Protein AF-A0A3P7K0Z0-F1 (afdb_monomer_lite)

Foldseek 3Di:
DPQAFDPWDWDDDPQKIKTAWGDSVPDTDRDIDIDRHDD

Secondary structure (DSSP, 8-state):
--S--BS-EEEEETTEEEEE--B-SSSB---EEEEE---

Sequence (39 aa):
MGTRRLGVSVSVLNGCLYAVGGSDGQSPLNTVERSVARF

InterPro domains:
  IPR006652 Kelch repeat type 1 [PF01344] (4-34)
  IPR015915 Kelch-type beta-propeller [G3DSA:2.120.10.80] (1-36)
  IPR015915 Kelch-type beta-propeller [SSF117281] (1-34)

pLDDT: mean 95.72, std 4.98, range [71.62, 98.5]

Organism: Strongylus vulgaris (NCBI:txid40348)

Radius of gyration: 10.27 Å; chains: 1; bounding box: 26×15×27 Å

Structure (mmCIF, N/CA/C/O backbone):
data_AF-A0A3P7K0Z0-F1
#
_entry.id   AF-A0A3P7K0Z0-F1
#
loop_
_atom_site.group_PDB
_atom_site.id
_atom_site.type_symbol
_atom_site.label_atom_id
_atom_site.label_alt_id
_atom_site.label_comp_id
_atom_site.label_asym_id
_atom_site.label_entity_id
_atom_site.label_seq_id
_atom_site.pdbx_PDB_ins_code
_atom_site.Cartn_x
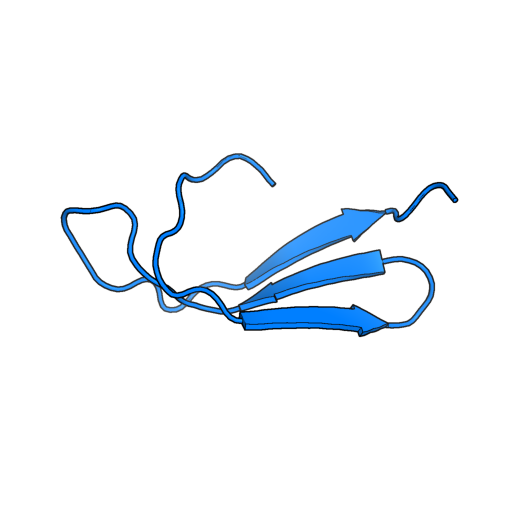_atom_site.Cartn_y
_atom_site.Cartn_z
_atom_site.occupancy
_atom_site.B_iso_or_equiv
_atom_site.auth_seq_id
_atom_site.auth_comp_id
_atom_site.auth_asym_id
_atom_site.auth_atom_id
_atom_site.pdbx_PDB_model_num
ATOM 1 N N . MET A 1 1 ? 1.145 9.214 2.854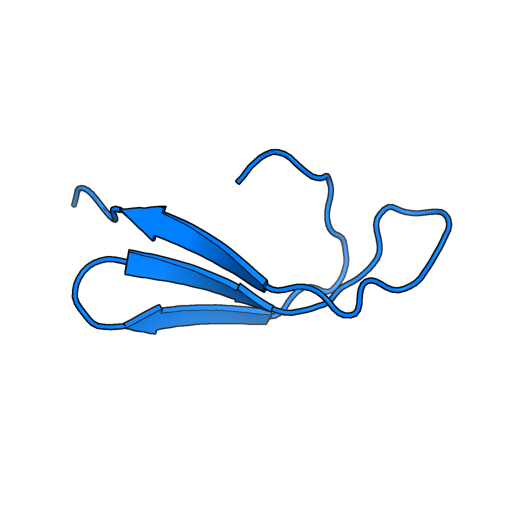 1.00 85.44 1 MET A N 1
ATOM 2 C CA . MET A 1 1 ? 0.676 8.767 1.529 1.00 85.44 1 MET A CA 1
ATOM 3 C C . MET A 1 1 ? 0.883 9.894 0.542 1.00 85.44 1 MET A C 1
ATOM 5 O O . MET A 1 1 ? 0.088 10.822 0.518 1.00 85.44 1 MET A O 1
ATOM 9 N N . GLY A 1 2 ? 1.995 9.846 -0.183 1.00 92.31 2 GLY A N 1
ATOM 10 C CA . GLY A 1 2 ? 2.383 10.860 -1.170 1.00 92.31 2 GLY A CA 1
ATOM 11 C C . GLY A 1 2 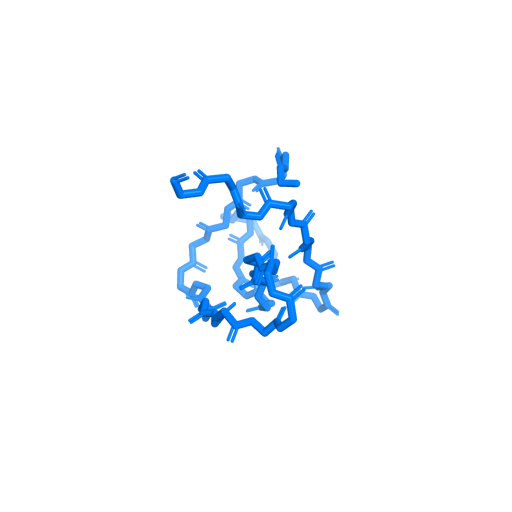? 3.176 10.297 -2.351 1.00 92.31 2 GLY A C 1
ATOM 12 O O . GLY A 1 2 ? 3.232 10.932 -3.398 1.00 92.31 2 GLY A O 1
ATOM 13 N N . THR A 1 3 ? 3.735 9.091 -2.223 1.00 95.56 3 THR A N 1
ATOM 14 C CA . THR A 1 3 ? 4.423 8.416 -3.330 1.00 95.56 3 THR A CA 1
ATOM 15 C C . THR A 1 3 ? 3.413 7.673 -4.197 1.00 95.56 3 THR A C 1
ATOM 17 O O . THR A 1 3 ? 2.524 6.991 -3.681 1.00 95.56 3 THR A O 1
ATOM 20 N N . ARG A 1 4 ? 3.563 7.760 -5.523 1.00 96.56 4 ARG A N 1
ATOM 21 C CA . ARG A 1 4 ? 2.831 6.895 -6.458 1.00 96.56 4 ARG A CA 1
ATOM 22 C C . ARG A 1 4 ? 3.247 5.443 -6.220 1.00 96.56 4 ARG A C 1
ATOM 24 O O . ARG A 1 4 ? 4.434 5.166 -6.104 1.00 96.56 4 ARG A O 1
ATOM 31 N N . ARG A 1 5 ? 2.282 4.522 -6.165 1.00 97.50 5 ARG A N 1
ATOM 32 C CA . ARG A 1 5 ? 2.549 3.087 -5.995 1.00 97.50 5 ARG A CA 1
ATOM 33 C C . ARG A 1 5 ? 1.653 2.247 -6.904 1.00 97.50 5 ARG A C 1
ATOM 35 O O . ARG A 1 5 ? 0.452 2.488 -6.973 1.00 97.50 5 ARG A O 1
ATOM 42 N N . LEU A 1 6 ? 2.235 1.254 -7.565 1.00 97.69 6 LEU A N 1
ATOM 43 C CA . LEU A 1 6 ? 1.582 0.222 -8.373 1.00 97.69 6 LEU A CA 1
ATOM 44 C C . LEU A 1 6 ? 1.822 -1.148 -7.729 1.00 97.69 6 LEU A C 1
ATOM 46 O O . LEU A 1 6 ? 2.893 -1.374 -7.164 1.00 97.69 6 LEU A O 1
ATOM 50 N N . GLY A 1 7 ? 0.838 -2.051 -7.801 1.00 97.69 7 GLY A N 1
ATOM 51 C CA . GLY A 1 7 ? 0.950 -3.403 -7.229 1.00 97.69 7 GLY A CA 1
ATOM 52 C C . GLY A 1 7 ? 1.205 -3.431 -5.714 1.00 97.69 7 GLY A C 1
ATOM 53 O O . GLY A 1 7 ? 1.838 -4.351 -5.210 1.00 97.69 7 GLY A O 1
ATOM 54 N N . V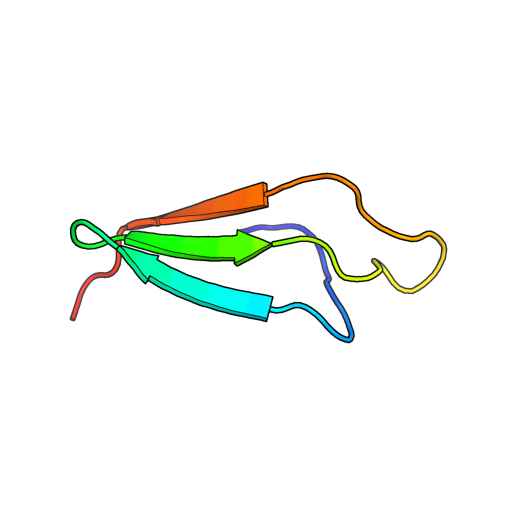AL A 1 8 ? 0.778 -2.390 -4.995 1.00 97.94 8 VAL A N 1
ATOM 55 C CA . VAL A 1 8 ? 0.993 -2.220 -3.551 1.00 97.94 8 VAL A CA 1
ATOM 56 C C . VAL A 1 8 ? -0.012 -3.038 -2.736 1.00 97.94 8 VAL A C 1
ATOM 58 O O . VAL A 1 8 ? -1.173 -3.153 -3.125 1.00 97.94 8 VAL A O 1
ATOM 61 N N . SER A 1 9 ? 0.413 -3.560 -1.582 1.00 98.12 9 SER A N 1
ATOM 62 C CA . SER A 1 9 ? -0.501 -4.162 -0.601 1.00 98.12 9 SER A CA 1
ATOM 63 C C . SER A 1 9 ? -0.997 -3.107 0.387 1.00 98.12 9 SER A C 1
ATOM 65 O O . SER A 1 9 ? -0.212 -2.266 0.839 1.00 98.12 9 SER A O 1
ATOM 67 N N . VAL A 1 10 ? -2.287 -3.150 0.731 1.00 97.19 10 VAL A N 1
ATOM 68 C CA . VAL A 1 10 ? -2.900 -2.228 1.694 1.00 97.19 10 VAL A CA 1
ATOM 69 C C . VAL A 1 10 ? -3.632 -2.964 2.810 1.00 97.19 10 VAL A C 1
ATOM 71 O O . VAL A 1 10 ? -4.385 -3.899 2.550 1.00 97.19 10 VAL A O 1
ATOM 74 N N . SER A 1 11 ? -3.439 -2.497 4.045 1.00 97.06 11 SER A N 1
ATOM 75 C CA . SER A 1 11 ? -4.094 -3.042 5.242 1.00 97.06 11 SER A CA 1
ATOM 76 C C . SER A 1 11 ? -4.453 -1.934 6.229 1.00 97.06 11 SER A C 1
ATOM 78 O O . SER A 1 11 ? -3.748 -0.926 6.329 1.00 97.06 11 SER A O 1
ATOM 80 N N . VAL A 1 12 ? -5.530 -2.136 6.991 1.00 96.88 12 VAL A N 1
ATOM 81 C CA . VAL A 1 12 ? -5.916 -1.259 8.105 1.00 96.88 12 VAL A CA 1
ATOM 82 C C . VAL A 1 12 ? -5.450 -1.876 9.420 1.00 96.88 12 VAL A C 1
ATOM 84 O O . VAL A 1 12 ? -5.727 -3.041 9.694 1.00 96.88 12 VAL A O 1
ATOM 87 N N . LEU A 1 13 ? -4.761 -1.087 10.243 1.00 96.38 13 LEU A N 1
ATOM 88 C CA . LEU A 1 13 ? -4.317 -1.483 11.579 1.00 96.38 13 LEU A CA 1
ATOM 89 C C . LEU A 1 13 ? -4.323 -0.260 12.501 1.00 96.38 13 LEU A C 1
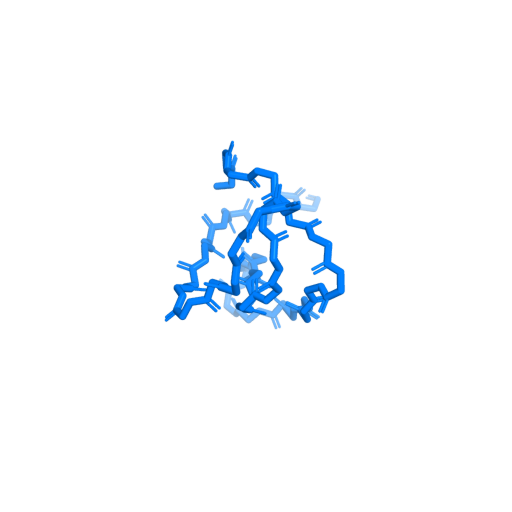ATOM 91 O O . LEU A 1 13 ? -3.819 0.794 12.122 1.00 96.38 13 LEU A O 1
ATOM 95 N N . ASN A 1 14 ? -4.880 -0.388 13.709 1.00 96.19 14 ASN A N 1
ATOM 96 C CA . ASN A 1 14 ? -4.899 0.677 14.726 1.00 96.19 14 ASN A CA 1
ATOM 97 C C . ASN A 1 14 ? -5.396 2.038 14.195 1.00 96.19 14 ASN A C 1
ATOM 99 O O . ASN A 1 14 ? -4.771 3.074 14.418 1.00 96.19 14 ASN A O 1
ATOM 103 N N . GLY A 1 15 ? -6.494 2.032 13.431 1.00 96.12 15 GLY A N 1
ATOM 104 C CA . GLY A 1 15 ? -7.070 3.256 12.861 1.00 96.12 15 GLY A CA 1
ATOM 105 C C . GLY A 1 15 ? -6.191 3.937 11.807 1.00 96.12 15 GLY A C 1
ATOM 106 O O . GLY A 1 15 ? -6.367 5.118 11.526 1.00 96.12 15 GLY A O 1
ATOM 107 N N . CYS A 1 16 ? -5.225 3.225 11.228 1.00 96.94 16 CYS A N 1
ATOM 108 C CA . CYS A 1 16 ? -4.361 3.733 10.171 1.00 96.94 16 CYS A CA 1
ATOM 109 C C . CYS A 1 16 ? -4.420 2.834 8.936 1.00 96.94 16 CYS A C 1
ATOM 111 O O . CYS A 1 16 ? -4.509 1.611 9.051 1.00 96.94 16 CYS A O 1
ATOM 113 N N . LEU A 1 17 ? -4.320 3.448 7.759 1.00 96.81 17 LEU A N 1
ATOM 114 C CA . LEU A 1 17 ? -4.137 2.756 6.491 1.00 96.81 17 LEU A CA 1
ATOM 115 C C . LEU A 1 17 ? -2.641 2.661 6.191 1.00 96.81 17 LEU A C 1
ATOM 117 O O . LEU A 1 17 ? -1.927 3.668 6.230 1.00 96.81 17 LEU A O 1
ATOM 121 N N . TYR A 1 18 ? -2.176 1.457 5.884 1.00 97.62 18 TYR A N 1
ATOM 122 C CA . TYR A 1 18 ? -0.790 1.177 5.535 1.00 97.62 18 TYR A CA 1
ATOM 123 C C . TYR A 1 18 ? -0.704 0.749 4.078 1.00 97.62 18 TYR A C 1
ATOM 125 O O . TYR A 1 18 ? -1.455 -0.122 3.655 1.00 97.62 18 TYR A O 1
ATOM 133 N N . ALA A 1 19 ? 0.230 1.336 3.336 1.00 97.94 19 ALA A N 1
ATOM 134 C CA . ALA A 1 19 ? 0.622 0.917 1.997 1.00 97.94 19 ALA A CA 1
ATOM 135 C C . ALA A 1 19 ? 2.041 0.348 2.047 1.00 97.94 19 ALA A C 1
ATOM 137 O O . ALA A 1 19 ? 2.989 1.077 2.352 1.00 97.94 19 ALA A O 1
ATOM 138 N N . VAL A 1 20 ? 2.181 -0.947 1.765 1.00 98.19 20 VAL A N 1
ATOM 139 C CA . VAL A 1 20 ? 3.434 -1.704 1.892 1.00 98.19 20 VAL A CA 1
ATOM 140 C C . VAL A 1 20 ? 3.974 -2.052 0.509 1.00 98.19 20 VAL A C 1
ATOM 142 O O . VAL A 1 20 ? 3.316 -2.744 -0.269 1.00 98.19 20 VAL A O 1
ATOM 145 N N . GLY A 1 21 ? 5.192 -1.596 0.217 1.00 98.50 21 GLY A N 1
ATOM 146 C CA . GLY A 1 21 ? 5.909 -1.942 -1.009 1.00 98.50 21 GLY A CA 1
ATOM 147 C C . GLY A 1 21 ? 5.284 -1.367 -2.285 1.00 98.50 21 GLY A C 1
ATOM 148 O O . GLY A 1 21 ? 4.839 -0.215 -2.304 1.00 98.50 21 GLY A O 1
ATOM 149 N N . GLY A 1 22 ? 5.266 -2.168 -3.352 1.00 98.19 22 GLY A N 1
ATOM 150 C CA . GLY A 1 22 ? 4.833 -1.777 -4.697 1.00 98.19 22 GLY A CA 1
ATOM 151 C C . GLY A 1 22 ? 5.979 -1.236 -5.555 1.00 98.19 22 GLY A C 1
ATOM 152 O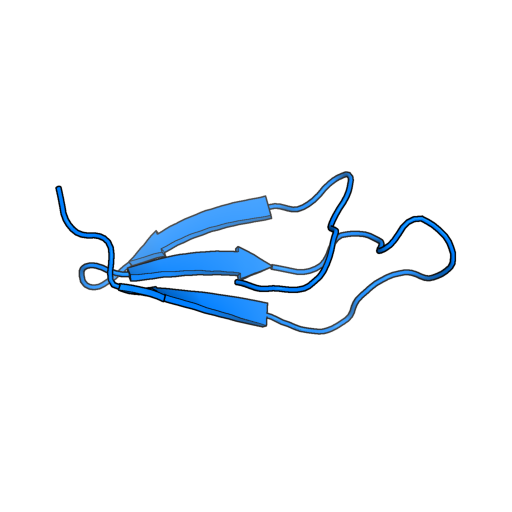 O . GLY A 1 22 ? 7.147 -1.500 -5.287 1.00 98.19 22 GLY A O 1
ATOM 153 N N . SER A 1 23 ? 5.648 -0.472 -6.592 1.00 98.00 23 SER A N 1
ATOM 154 C CA . SER A 1 23 ? 6.607 0.251 -7.438 1.00 98.00 23 SER A CA 1
ATOM 155 C C . SER A 1 23 ? 6.104 1.659 -7.737 1.00 98.00 23 SER A C 1
ATOM 157 O O . SER A 1 23 ? 4.902 1.855 -7.894 1.00 98.00 23 SER A O 1
ATOM 159 N N . ASP A 1 24 ? 6.997 2.634 -7.863 1.00 97.25 24 ASP A N 1
ATOM 160 C CA . ASP A 1 24 ? 6.651 3.986 -8.329 1.00 97.25 24 ASP A CA 1
ATOM 161 C C . ASP A 1 24 ? 6.495 4.095 -9.860 1.00 97.25 24 ASP A C 1
ATOM 163 O O . ASP A 1 24 ? 6.169 5.163 -10.385 1.00 97.25 24 ASP A O 1
ATOM 167 N N . GLY A 1 25 ? 6.669 2.980 -10.575 1.00 97.12 25 GLY A N 1
ATOM 168 C CA . GLY A 1 25 ? 6.673 2.906 -12.033 1.00 97.12 25 GLY A CA 1
ATOM 169 C C . GLY A 1 25 ? 8.072 2.944 -12.643 1.00 97.12 25 GLY A C 1
ATOM 170 O O . GLY A 1 25 ? 8.183 2.798 -13.858 1.00 97.12 25 GLY A O 1
ATOM 171 N N . GLN A 1 26 ? 9.125 3.128 -11.843 1.00 97.62 26 GLN A N 1
ATOM 172 C CA . GLN A 1 26 ? 10.524 3.048 -12.275 1.00 97.62 26 GLN A CA 1
ATOM 173 C C . GLN A 1 26 ? 11.299 1.997 -11.480 1.00 97.62 26 GLN A C 1
ATOM 175 O O . GLN A 1 26 ? 12.081 1.246 -12.056 1.00 97.62 26 GLN A O 1
ATOM 180 N N . SER A 1 27 ? 11.081 1.923 -10.167 1.00 97.69 27 SER A N 1
ATOM 181 C CA . SER A 1 27 ? 11.780 1.002 -9.267 1.00 97.69 27 SER A CA 1
ATOM 182 C C . SER A 1 27 ? 10.822 0.346 -8.268 1.00 97.69 27 SER A C 1
ATOM 184 O O . SER A 1 27 ? 9.754 0.897 -7.970 1.00 97.69 27 SER A O 1
ATOM 186 N N . PRO A 1 28 ? 11.152 -0.847 -7.743 1.00 98.25 28 PRO A N 1
ATOM 187 C CA . PRO A 1 28 ? 10.427 -1.421 -6.617 1.00 98.25 28 PRO A CA 1
ATOM 188 C C . PRO A 1 28 ? 10.657 -0.587 -5.349 1.00 98.25 28 PRO A C 1
ATOM 190 O O . PRO A 1 28 ? 11.744 -0.060 -5.114 1.00 98.25 28 PRO A O 1
ATOM 193 N N . LEU A 1 29 ? 9.631 -0.495 -4.509 1.00 98.31 29 LEU A N 1
ATOM 194 C CA . LEU A 1 29 ? 9.662 0.223 -3.241 1.00 98.31 29 LEU A CA 1
ATOM 195 C C . LEU A 1 29 ? 9.830 -0.775 -2.094 1.00 98.31 29 LEU A C 1
ATOM 197 O O . LEU A 1 29 ? 9.051 -1.716 -1.962 1.00 98.31 29 LEU A O 1
ATOM 201 N N . ASN A 1 30 ? 10.802 -0.531 -1.215 1.00 98.19 30 ASN A N 1
ATOM 202 C CA . ASN A 1 30 ? 11.009 -1.284 0.030 1.00 98.19 30 ASN A CA 1
ATOM 203 C C . ASN A 1 30 ? 10.475 -0.537 1.269 1.00 98.19 30 ASN A C 1
ATOM 205 O O . ASN A 1 30 ? 10.868 -0.818 2.398 1.00 98.19 30 ASN A O 1
ATOM 209 N N . THR A 1 31 ? 9.601 0.447 1.057 1.00 98.25 31 THR A N 1
ATOM 210 C CA . THR A 1 31 ? 9.094 1.341 2.100 1.00 98.25 31 THR A CA 1
ATOM 211 C C . THR A 1 31 ? 7.626 1.082 2.412 1.00 98.25 31 THR A C 1
ATOM 213 O O . THR A 1 31 ? 6.867 0.567 1.583 1.00 98.25 31 THR A O 1
ATOM 216 N N . VAL A 1 32 ? 7.212 1.513 3.604 1.00 98.06 32 VAL A N 1
ATOM 217 C CA . VAL A 1 32 ? 5.815 1.536 4.043 1.00 98.06 32 VAL A CA 1
ATOM 218 C C . VAL A 1 32 ? 5.382 2.978 4.255 1.00 98.06 32 VAL A C 1
ATOM 220 O O . VAL A 1 32 ? 6.082 3.750 4.908 1.00 98.06 32 VAL A O 1
ATOM 223 N N . GLU A 1 33 ? 4.211 3.337 3.743 1.00 97.62 33 GLU A N 1
ATOM 224 C CA . GLU A 1 33 ? 3.567 4.614 4.046 1.00 97.62 33 GLU A CA 1
ATOM 225 C C . GLU A 1 33 ? 2.307 4.408 4.873 1.00 97.62 33 GLU A C 1
ATOM 227 O O . GLU A 1 33 ? 1.549 3.469 4.648 1.00 97.62 33 GLU A O 1
ATOM 232 N N . ARG A 1 34 ? 2.072 5.324 5.814 1.00 96.75 34 ARG A N 1
ATOM 233 C CA . ARG A 1 34 ? 0.914 5.312 6.707 1.00 96.75 34 ARG A CA 1
ATOM 234 C C . ARG A 1 34 ? 0.114 6.603 6.568 1.00 96.75 34 ARG A C 1
ATOM 236 O O . ARG A 1 34 ? 0.699 7.681 6.434 1.00 96.75 34 ARG A O 1
ATOM 243 N N . SER A 1 35 ? -1.203 6.508 6.665 1.00 95.94 35 SER A N 1
ATOM 244 C CA . SER A 1 35 ? -2.098 7.639 6.927 1.00 95.94 35 SER A CA 1
ATOM 245 C C . SER A 1 35 ? -3.084 7.277 8.037 1.00 95.94 35 SER A C 1
ATOM 247 O O . SER A 1 35 ? -3.406 6.108 8.235 1.00 95.94 35 SER A O 1
ATOM 249 N N . VAL A 1 36 ? -3.541 8.277 8.794 1.00 95.81 36 VAL A N 1
ATOM 250 C CA . VAL A 1 36 ? -4.645 8.083 9.742 1.00 95.81 36 VAL A CA 1
ATOM 251 C C . VAL A 1 36 ? -5.908 7.830 8.929 1.00 95.81 36 VAL A C 1
ATOM 253 O O . VAL A 1 36 ? -6.254 8.640 8.066 1.00 95.81 36 VAL A O 1
ATOM 256 N N . ALA A 1 37 ? -6.583 6.719 9.198 1.00 88.38 37 ALA A N 1
ATOM 257 C CA . ALA A 1 37 ? -7.869 6.433 8.599 1.00 88.38 37 ALA A CA 1
ATOM 258 C C . ALA A 1 37 ? -8.930 7.227 9.366 1.00 88.38 37 ALA A C 1
ATOM 260 O O . ALA A 1 37 ? -9.179 6.988 10.547 1.00 88.38 37 ALA A O 1
ATOM 261 N N . ARG A 1 38 ? -9.510 8.225 8.703 1.00 85.56 38 ARG A N 1
ATOM 262 C CA . ARG A 1 38 ? -10.715 8.903 9.179 1.00 85.56 38 ARG A CA 1
ATOM 263 C C . ARG A 1 38 ? -11.883 8.274 8.436 1.00 85.56 38 ARG A C 1
ATOM 265 O O . ARG A 1 38 ? -12.041 8.538 7.248 1.00 85.56 38 ARG A O 1
ATOM 272 N N . PHE A 1 39 ? -12.575 7.370 9.118 1.00 71.62 39 PHE A N 1
ATOM 273 C CA . PHE A 1 39 ? -13.826 6.781 8.651 1.00 71.62 39 PHE A CA 1
ATOM 274 C C . PHE A 1 39 ? -14.989 7.706 8.999 1.00 71.62 39 PHE A C 1
ATOM 276 O O . PHE A 1 39 ? -14.896 8.363 10.064 1.00 71.62 39 PHE A O 1
#